Protein AF-A0A2M9Q466-F1 (afdb_monomer)

Structure (mmCIF, N/CA/C/O backbone):
data_AF-A0A2M9Q466-F1
#
_entry.id   AF-A0A2M9Q466-F1
#
loop_
_atom_site.group_PDB
_atom_site.id
_atom_site.type_symbol
_atom_site.label_atom_id
_atom_site.label_alt_id
_atom_site.label_comp_id
_atom_site.label_asym_id
_atom_site.label_entity_id
_atom_site.label_seq_id
_atom_site.pdbx_PDB_ins_code
_atom_site.Cartn_x
_atom_site.Cartn_y
_atom_site.Cartn_z
_atom_site.occupancy
_atom_site.B_iso_or_equiv
_atom_site.auth_seq_id
_atom_site.auth_comp_id
_atom_site.auth_asym_id
_atom_site.auth_atom_id
_atom_site.pdbx_PDB_model_num
ATOM 1 N N . MET A 1 1 ? 3.194 -1.851 16.799 1.00 39.56 1 MET A N 1
ATOM 2 C CA . MET A 1 1 ? 2.900 -3.050 15.977 1.00 39.56 1 MET A CA 1
ATOM 3 C C . MET A 1 1 ? 2.870 -2.790 14.468 1.00 39.56 1 MET A C 1
ATOM 5 O O . MET A 1 1 ? 3.570 -3.510 13.775 1.00 39.56 1 MET A O 1
ATOM 9 N N . SER A 1 2 ? 2.179 -1.763 13.944 1.00 43.31 2 SER A N 1
ATOM 10 C CA . SER A 1 2 ? 2.148 -1.447 12.489 1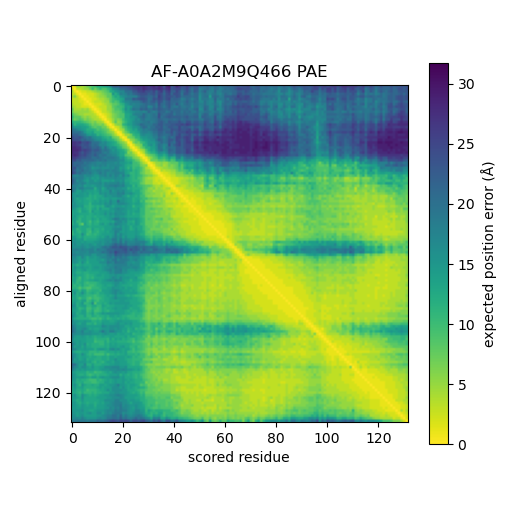.00 43.31 2 SER A CA 1
ATOM 11 C C . SER A 1 2 ? 3.542 -1.168 11.866 1.00 43.31 2 SER A C 1
ATOM 13 O O . SER A 1 2 ? 3.889 -1.707 10.818 1.00 43.31 2 SER A O 1
ATOM 15 N N . PHE A 1 3 ? 4.419 -0.459 12.586 1.00 39.06 3 PHE A N 1
ATOM 16 C CA . PHE A 1 3 ? 5.788 -0.139 12.140 1.00 39.06 3 PHE A CA 1
ATOM 17 C C . PHE A 1 3 ? 6.741 -1.354 12.066 1.00 39.06 3 PHE A C 1
ATOM 19 O O . PHE A 1 3 ? 7.625 -1.415 11.216 1.00 39.06 3 PHE A O 1
ATOM 26 N N . LEU A 1 4 ? 6.543 -2.352 12.936 1.00 36.88 4 LEU A N 1
ATOM 27 C CA . LEU A 1 4 ? 7.376 -3.564 13.005 1.00 36.88 4 LEU A CA 1
ATOM 28 C C . LEU A 1 4 ? 7.146 -4.499 11.810 1.00 36.88 4 LEU A C 1
ATOM 30 O O . LEU A 1 4 ? 8.060 -5.202 11.389 1.00 36.88 4 LEU A O 1
ATOM 34 N N . TRP A 1 5 ? 5.943 -4.480 11.237 1.00 44.75 5 TRP A N 1
ATOM 35 C CA . TRP A 1 5 ? 5.603 -5.288 10.070 1.00 44.75 5 TRP A CA 1
ATOM 36 C C . TRP A 1 5 ? 6.163 -4.691 8.774 1.00 44.75 5 TRP A C 1
ATOM 38 O O . TRP A 1 5 ? 6.730 -5.415 7.961 1.00 44.75 5 TRP A O 1
ATOM 48 N N . MET A 1 6 ? 6.108 -3.362 8.621 1.00 49.88 6 MET A N 1
ATOM 49 C CA . MET A 1 6 ? 6.781 -2.670 7.513 1.00 49.88 6 MET A CA 1
ATOM 50 C C . MET A 1 6 ? 8.288 -2.934 7.522 1.00 49.88 6 MET A C 1
ATOM 52 O O . MET A 1 6 ? 8.882 -3.175 6.472 1.00 49.88 6 MET A O 1
ATOM 56 N N . LEU A 1 7 ? 8.900 -2.947 8.712 1.00 44.00 7 LEU A N 1
ATOM 57 C CA . LEU A 1 7 ? 10.297 -3.336 8.882 1.00 44.00 7 LEU A CA 1
ATOM 58 C C . LEU A 1 7 ? 10.538 -4.798 8.487 1.00 44.00 7 LEU A C 1
ATOM 60 O O . LEU A 1 7 ? 11.562 -5.070 7.876 1.00 44.00 7 LEU A O 1
ATOM 64 N N . LEU A 1 8 ? 9.606 -5.722 8.745 1.00 49.19 8 LEU A N 1
ATOM 65 C CA . LEU A 1 8 ? 9.716 -7.125 8.317 1.00 49.19 8 LEU A CA 1
ATOM 66 C C . LEU A 1 8 ? 9.618 -7.301 6.794 1.00 49.19 8 LEU A C 1
ATOM 68 O O . LEU A 1 8 ? 10.411 -8.032 6.205 1.00 49.19 8 LEU A O 1
ATOM 72 N N . THR A 1 9 ? 8.711 -6.597 6.113 1.00 49.72 9 THR A N 1
ATOM 73 C CA . THR A 1 9 ? 8.698 -6.602 4.638 1.00 49.72 9 THR A CA 1
ATOM 74 C C . THR A 1 9 ? 9.953 -5.961 4.052 1.00 49.72 9 THR A C 1
ATOM 76 O O . THR A 1 9 ? 10.474 -6.412 3.030 1.00 49.72 9 THR A O 1
ATOM 79 N N . TYR A 1 10 ? 10.490 -4.949 4.736 1.00 51.78 10 TYR A N 1
ATOM 80 C CA . TYR A 1 10 ? 11.719 -4.270 4.348 1.00 51.78 10 TYR A CA 1
ATOM 81 C C . TYR A 1 10 ? 12.964 -5.143 4.589 1.00 51.78 10 TYR A C 1
ATOM 83 O O . TYR A 1 10 ? 13.859 -5.174 3.745 1.00 51.78 10 TYR A O 1
ATOM 91 N N . THR A 1 11 ? 13.018 -5.930 5.670 1.00 51.72 11 THR A N 1
ATOM 92 C CA . THR A 1 11 ? 14.120 -6.875 5.923 1.00 51.72 11 THR A CA 1
ATOM 93 C C . THR A 1 11 ? 14.107 -8.049 4.952 1.00 51.72 11 THR A C 1
ATOM 95 O O . THR A 1 11 ? 15.181 -8.486 4.551 1.00 51.72 11 THR A O 1
ATOM 98 N N . VAL A 1 12 ? 12.942 -8.514 4.485 1.00 51.25 12 VAL A N 1
ATOM 99 C CA . VAL A 1 12 ? 12.854 -9.527 3.413 1.00 51.25 12 VAL A CA 1
ATOM 100 C C . VAL A 1 12 ? 13.348 -8.966 2.069 1.00 51.25 12 VAL A C 1
ATOM 102 O O . VAL A 1 12 ? 14.093 -9.638 1.352 1.00 51.25 12 VAL A O 1
ATOM 105 N N . LEU A 1 13 ? 13.024 -7.707 1.746 1.00 49.25 13 LEU A N 1
ATOM 106 C CA . LEU A 1 13 ? 13.552 -7.017 0.559 1.00 49.25 13 LEU A CA 1
ATOM 107 C C . LEU A 1 13 ? 15.074 -6.789 0.638 1.00 49.25 13 LEU A C 1
ATOM 109 O O . LEU A 1 13 ? 15.770 -6.961 -0.365 1.00 49.25 13 LEU A O 1
ATOM 113 N N . ILE A 1 14 ? 15.606 -6.471 1.824 1.00 47.38 14 ILE A N 1
ATOM 114 C CA . ILE A 1 14 ? 17.053 -6.353 2.075 1.00 47.38 14 ILE A CA 1
ATOM 115 C C . ILE A 1 14 ? 17.740 -7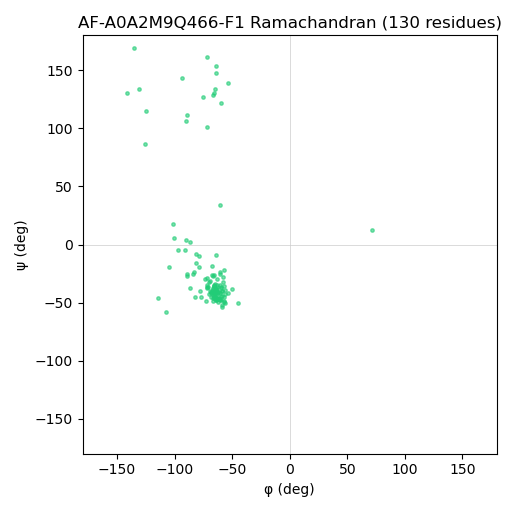.728 2.068 1.00 47.38 14 ILE A C 1
ATOM 117 O O . ILE A 1 14 ? 18.849 -7.847 1.552 1.00 47.38 14 ILE A O 1
ATOM 121 N N . SER A 1 15 ? 17.093 -8.780 2.576 1.00 44.19 15 SER A N 1
ATOM 122 C CA . SER A 1 15 ? 17.619 -10.154 2.593 1.00 44.19 15 SER A CA 1
ATOM 123 C C . SER A 1 15 ? 17.830 -10.709 1.177 1.00 44.19 15 SER A C 1
ATOM 125 O O . SER A 1 15 ? 18.794 -11.431 0.919 1.00 44.19 15 SER A O 1
ATOM 127 N N . ASN A 1 16 ? 17.029 -10.260 0.205 1.00 47.44 16 ASN A N 1
ATOM 128 C CA . ASN A 1 16 ? 17.236 -10.557 -1.217 1.00 47.44 16 ASN A CA 1
ATOM 129 C C . ASN A 1 16 ? 18.540 -9.978 -1.808 1.00 47.44 16 ASN A C 1
ATOM 131 O O . ASN A 1 16 ? 18.922 -10.341 -2.923 1.00 47.44 16 ASN A O 1
ATOM 135 N N . LYS A 1 17 ? 19.267 -9.118 -1.078 1.00 46.66 17 LYS A N 1
ATOM 136 C CA . LYS A 1 17 ? 20.631 -8.694 -1.438 1.00 46.66 17 LYS A CA 1
ATOM 137 C C . LYS A 1 17 ? 21.636 -9.854 -1.334 1.00 46.66 17 LYS A C 1
ATOM 139 O O . LYS A 1 17 ? 22.615 -9.847 -2.075 1.00 46.66 17 LYS A O 1
ATOM 144 N N . SER A 1 18 ? 21.366 -10.861 -0.494 1.00 46.09 18 SER A N 1
ATOM 145 C CA . SER A 1 18 ? 22.218 -12.049 -0.315 1.00 46.09 18 SER A CA 1
ATOM 146 C C . SER A 1 18 ? 21.984 -13.136 -1.368 1.00 46.09 18 SER A C 1
ATOM 148 O O . SER A 1 18 ? 22.885 -13.923 -1.649 1.00 46.09 18 SER A O 1
ATOM 150 N N . PHE A 1 19 ? 20.809 -13.172 -2.003 1.00 43.50 19 PHE A N 1
ATOM 151 C CA . PHE A 1 19 ? 20.529 -14.123 -3.075 1.00 43.50 19 PHE A CA 1
ATOM 152 C C . PHE A 1 19 ? 20.926 -13.503 -4.418 1.00 43.50 19 PHE A C 1
ATOM 154 O O . PHE A 1 19 ? 20.273 -12.599 -4.949 1.00 43.50 19 PHE A O 1
ATOM 161 N N . GLY A 1 20 ? 22.036 -13.984 -4.981 1.00 44.94 20 GLY A N 1
ATOM 162 C CA . GLY A 1 20 ? 22.628 -13.599 -6.269 1.00 44.94 20 GLY A CA 1
ATOM 163 C C . GLY A 1 20 ? 21.755 -13.835 -7.513 1.00 44.94 20 GLY A C 1
ATOM 164 O O . GLY A 1 20 ? 22.283 -14.129 -8.576 1.00 44.94 20 GLY A O 1
ATOM 165 N N . VAL A 1 21 ? 20.430 -13.697 -7.418 1.00 47.03 21 VAL A N 1
ATOM 166 C CA . VAL A 1 21 ? 19.484 -13.821 -8.532 1.00 47.03 21 VAL A CA 1
ATOM 167 C C . VAL A 1 21 ? 19.823 -12.787 -9.609 1.00 47.03 21 VAL A C 1
ATOM 169 O O . VAL A 1 21 ? 19.900 -11.589 -9.314 1.00 47.03 21 VAL A O 1
ATOM 172 N N . GLN A 1 22 ? 20.100 -13.261 -10.823 1.00 42.00 22 GLN A N 1
ATOM 173 C CA . GLN A 1 22 ? 20.507 -12.452 -11.973 1.00 42.00 22 GLN A CA 1
ATOM 174 C C . GLN A 1 22 ? 19.407 -11.476 -12.422 1.00 42.00 22 GLN A C 1
ATOM 176 O O . GLN A 1 22 ? 18.216 -11.680 -12.186 1.00 42.00 22 GLN A O 1
ATOM 181 N N . ASN A 1 23 ? 19.837 -10.380 -13.052 1.00 46.06 23 ASN A N 1
ATOM 182 C CA . ASN A 1 23 ? 18.992 -9.258 -13.446 1.00 46.06 23 ASN A CA 1
ATOM 183 C C . ASN A 1 23 ? 17.964 -9.655 -14.517 1.00 46.06 23 ASN A C 1
ATOM 185 O O . ASN A 1 23 ? 18.344 -10.073 -15.606 1.00 46.06 23 ASN A O 1
ATOM 189 N N . ALA A 1 24 ? 16.685 -9.318 -14.320 1.00 47.03 24 ALA A N 1
ATOM 190 C CA . ALA A 1 24 ? 15.738 -9.223 -15.441 1.00 47.03 24 ALA A CA 1
ATOM 191 C C . ALA A 1 24 ? 16.184 -8.161 -16.477 1.00 47.03 24 ALA A C 1
ATOM 193 O O . ALA A 1 24 ? 15.929 -8.305 -17.669 1.00 47.03 24 ALA A O 1
ATOM 194 N N . LYS A 1 25 ? 16.965 -7.149 -16.057 1.00 45.44 25 LYS A N 1
ATOM 195 C CA . LYS A 1 25 ? 17.637 -6.202 -16.967 1.00 45.44 25 LYS A CA 1
ATOM 196 C C . LYS A 1 25 ? 18.756 -6.816 -17.826 1.00 45.44 25 LYS A C 1
ATOM 198 O O . LYS A 1 25 ? 19.093 -6.219 -18.839 1.00 45.44 25 LYS A O 1
ATOM 203 N N . GLN A 1 26 ? 19.312 -7.982 -17.474 1.00 46.50 26 GLN A N 1
ATOM 204 C CA . GLN A 1 26 ? 20.318 -8.672 -18.303 1.00 46.50 26 GLN A CA 1
ATOM 205 C C . GLN A 1 26 ? 19.695 -9.432 -19.489 1.00 46.50 26 GLN A C 1
ATOM 207 O O . GLN A 1 26 ? 20.424 -9.835 -20.386 1.00 46.50 26 GLN A O 1
ATOM 212 N N . ALA A 1 27 ? 18.364 -9.570 -19.538 1.00 44.12 27 ALA A N 1
ATOM 213 C CA . ALA A 1 27 ? 17.641 -10.248 -20.619 1.00 44.12 27 ALA A CA 1
ATOM 214 C C . ALA A 1 27 ? 17.002 -9.288 -21.649 1.00 44.12 27 ALA A C 1
ATOM 216 O O . ALA A 1 27 ? 16.248 -9.728 -22.511 1.00 44.12 27 ALA A O 1
ATOM 217 N N . GLY A 1 28 ? 17.246 -7.973 -21.553 1.00 50.81 28 GLY A N 1
ATOM 218 C CA . GLY A 1 28 ? 16.647 -6.985 -22.466 1.00 50.81 28 GLY A CA 1
ATOM 219 C C . GLY A 1 28 ? 15.141 -6.746 -22.264 1.00 50.81 28 GLY A C 1
ATOM 220 O O . GLY A 1 28 ? 14.505 -6.110 -23.101 1.00 50.81 28 GLY A O 1
ATOM 221 N N . THR A 1 29 ? 14.553 -7.218 -21.158 1.00 52.84 29 THR A N 1
ATOM 222 C CA . THR A 1 29 ? 13.112 -7.096 -20.880 1.00 52.84 29 THR A CA 1
ATOM 223 C C . THR A 1 29 ? 12.838 -6.550 -19.478 1.00 52.84 29 THR A C 1
ATOM 225 O O . THR A 1 29 ? 13.408 -7.024 -18.499 1.00 52.84 29 THR A O 1
ATOM 228 N N . THR A 1 30 ? 11.924 -5.585 -19.354 1.00 58.62 30 THR A N 1
ATOM 229 C CA . THR A 1 30 ? 11.418 -5.082 -18.064 1.00 58.62 30 THR A CA 1
ATOM 230 C C . THR A 1 30 ? 10.892 -6.227 -17.182 1.00 58.62 30 THR A C 1
ATOM 232 O O . THR A 1 30 ? 10.173 -7.097 -17.669 1.00 58.62 30 THR A O 1
ATOM 235 N N . PHE A 1 31 ? 11.177 -6.201 -15.872 1.00 60.84 31 PHE A N 1
ATOM 236 C CA . PHE A 1 31 ? 10.707 -7.192 -14.882 1.00 60.84 31 PHE A CA 1
ATOM 237 C C . PHE A 1 31 ? 9.186 -7.442 -14.941 1.00 60.84 31 PHE A C 1
ATOM 239 O O . PHE A 1 31 ? 8.744 -8.593 -14.891 1.00 60.84 31 PHE A O 1
ATOM 246 N N . LEU A 1 32 ? 8.406 -6.379 -15.176 1.00 60.38 32 LEU A N 1
ATOM 247 C CA . LEU A 1 32 ? 6.953 -6.416 -15.387 1.00 60.38 32 LEU A CA 1
ATOM 248 C C . LEU A 1 32 ? 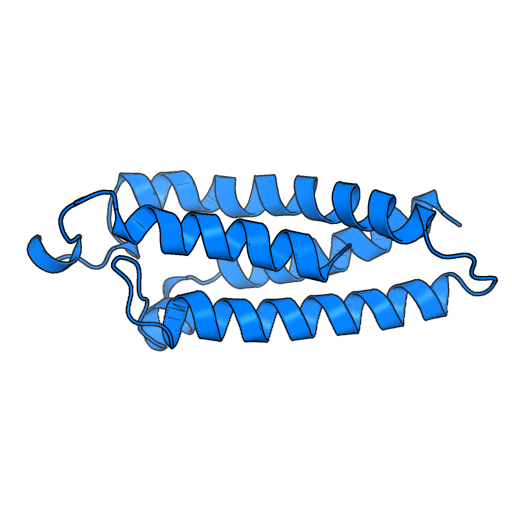6.496 -7.310 -16.553 1.00 60.38 32 LEU A C 1
ATOM 250 O O . LEU A 1 32 ? 5.335 -7.713 -16.588 1.00 60.38 32 LEU A O 1
ATOM 254 N N . LYS A 1 33 ? 7.376 -7.601 -17.518 1.00 64.06 33 LYS A N 1
ATOM 255 C CA . LYS A 1 33 ? 7.088 -8.422 -18.704 1.00 64.06 33 LYS A CA 1
ATOM 256 C C . LYS A 1 33 ? 7.515 -9.878 -18.543 1.00 64.06 33 LYS A C 1
ATOM 258 O O . LYS A 1 33 ? 7.253 -10.679 -19.436 1.00 64.06 33 LYS A O 1
ATOM 263 N N . SER A 1 34 ? 8.162 -10.240 -17.433 1.00 65.25 34 SER A N 1
ATOM 264 C CA . SER A 1 34 ? 8.534 -11.636 -17.214 1.00 65.25 34 SER A CA 1
ATOM 265 C C . SER A 1 34 ? 7.265 -12.499 -17.077 1.00 65.25 34 SER A C 1
ATOM 267 O O . SER A 1 34 ? 6.349 -12.114 -16.343 1.00 65.25 34 SER A O 1
ATOM 269 N N . PRO A 1 35 ? 7.173 -13.662 -17.751 1.00 60.25 35 PRO A N 1
ATOM 270 C CA . PRO A 1 35 ? 5.962 -14.491 -17.744 1.00 60.25 35 PRO A CA 1
ATOM 271 C C . PRO A 1 35 ? 5.528 -14.899 -16.331 1.00 60.25 35 PRO A C 1
ATOM 273 O O . PRO A 1 35 ? 4.339 -14.938 -16.016 1.00 60.25 35 PRO A O 1
ATOM 276 N N . VAL A 1 36 ? 6.512 -15.146 -15.462 1.00 63.81 36 VAL A N 1
ATOM 277 C CA . VAL A 1 36 ? 6.307 -15.494 -14.052 1.00 63.81 36 VAL A CA 1
ATOM 278 C C . VAL A 1 36 ? 5.668 -14.334 -13.289 1.00 63.81 36 VAL A C 1
ATOM 280 O O . VAL A 1 36 ? 4.692 -14.541 -12.572 1.00 63.81 36 VAL A O 1
ATOM 283 N N . TYR A 1 37 ? 6.162 -13.108 -13.479 1.00 64.94 37 TYR A N 1
ATOM 284 C CA . TYR A 1 37 ? 5.610 -11.927 -12.820 1.00 64.94 37 TYR A CA 1
ATOM 285 C C . TYR A 1 37 ? 4.222 -11.563 -13.353 1.00 64.94 37 TYR A C 1
ATOM 287 O O . TYR A 1 37 ? 3.319 -11.238 -12.587 1.00 64.94 37 TYR A O 1
ATOM 295 N N . VAL A 1 38 ? 4.006 -11.678 -14.668 1.00 68.00 38 VAL A N 1
ATOM 296 C CA . VAL A 1 38 ? 2.687 -11.438 -15.269 1.00 68.00 38 VAL A CA 1
ATOM 297 C C . VAL A 1 38 ? 1.629 -12.331 -14.632 1.00 68.00 38 VAL A C 1
ATOM 299 O O . VAL A 1 38 ? 0.549 -11.846 -14.302 1.00 68.00 38 VAL A O 1
ATOM 302 N N . LYS A 1 39 ? 1.965 -13.605 -14.414 1.00 68.38 39 LYS A N 1
ATOM 303 C CA . LYS A 1 39 ? 1.058 -14.583 -13.817 1.00 68.38 39 LYS A CA 1
ATOM 304 C C . LYS A 1 39 ? 0.850 -14.369 -12.315 1.00 68.38 39 LYS A C 1
ATOM 306 O O . LYS A 1 39 ? -0.225 -14.692 -11.825 1.00 68.38 39 LYS A O 1
ATOM 311 N N . SER A 1 40 ? 1.827 -13.824 -11.586 1.00 71.31 40 SER A N 1
ATOM 312 C CA . SER A 1 40 ? 1.724 -13.618 -10.133 1.00 71.31 40 SER A CA 1
ATOM 313 C C . SER A 1 40 ? 1.005 -12.325 -9.726 1.00 71.31 40 SER A C 1
ATOM 315 O O . SER A 1 40 ? 0.401 -12.294 -8.656 1.00 71.31 40 SER A O 1
ATOM 317 N N . ARG A 1 41 ? 0.991 -11.288 -10.578 1.00 67.81 41 ARG A N 1
ATOM 318 C CA . ARG A 1 41 ? 0.316 -9.993 -10.332 1.00 67.81 41 ARG A CA 1
ATOM 319 C C . ARG A 1 41 ? -1.115 -10.071 -9.763 1.00 67.81 41 ARG A C 1
ATOM 321 O O . ARG A 1 41 ? -1.371 -9.406 -8.762 1.00 67.81 41 ARG A O 1
ATOM 328 N N . PRO A 1 42 ? -2.061 -10.855 -10.317 1.00 70.94 42 PRO A N 1
ATOM 329 C CA . PRO A 1 42 ? -3.423 -10.906 -9.773 1.00 70.94 42 PRO A CA 1
ATOM 330 C C . PRO A 1 42 ? -3.472 -11.516 -8.366 1.00 70.94 42 PRO A C 1
ATOM 332 O O . PRO A 1 42 ? -4.214 -11.041 -7.509 1.00 70.94 42 PRO A O 1
ATOM 335 N N . TYR A 1 43 ? -2.626 -12.511 -8.090 1.00 70.62 43 TYR A N 1
ATOM 336 C CA . TYR A 1 43 ? -2.508 -13.093 -6.754 1.00 70.62 43 TYR A CA 1
ATOM 337 C C . TYR A 1 43 ? -1.959 -12.084 -5.742 1.00 70.62 43 TYR A C 1
ATOM 339 O O . TYR A 1 43 ? -2.292 -12.184 -4.563 1.00 70.62 43 TYR A O 1
ATOM 347 N N . GLN A 1 44 ? -1.187 -11.088 -6.202 1.00 67.31 44 GLN A N 1
ATOM 348 C CA . GLN A 1 44 ? -0.694 -10.014 -5.341 1.00 67.31 44 GLN A CA 1
ATOM 349 C C . GLN A 1 44 ? -1.789 -9.131 -4.769 1.00 67.31 44 GLN A C 1
ATOM 351 O O . GLN A 1 44 ? -1.762 -8.770 -3.594 1.00 67.31 44 GLN A O 1
ATOM 356 N N . VAL A 1 45 ? -2.794 -8.832 -5.580 1.00 71.44 45 VAL A N 1
ATOM 357 C CA . VAL A 1 45 ? -3.974 -8.109 -5.113 1.00 71.44 45 VAL A CA 1
ATOM 358 C C . VAL A 1 45 ? -4.781 -8.982 -4.151 1.00 71.44 45 VAL A C 1
ATOM 360 O O . VAL A 1 45 ? -5.156 -8.519 -3.077 1.00 71.44 45 VAL A O 1
ATOM 363 N N . LEU A 1 46 ? -4.995 -10.258 -4.493 1.00 72.12 46 LEU A N 1
ATOM 364 C CA . LEU A 1 46 ? -5.815 -11.173 -3.692 1.00 72.12 46 LEU A CA 1
ATOM 365 C C . LEU A 1 46 ? -5.259 -11.408 -2.284 1.00 72.12 46 LEU A C 1
ATOM 367 O O . LEU A 1 46 ? -6.023 -11.337 -1.324 1.00 72.12 46 LEU A O 1
ATOM 371 N N . TYR A 1 47 ? -3.951 -11.653 -2.128 1.00 72.50 47 TYR A N 1
ATOM 372 C CA . TYR A 1 47 ? -3.406 -11.822 -0.778 1.00 72.50 47 TYR A CA 1
ATOM 373 C C . TYR A 1 47 ? -3.498 -10.526 0.027 1.00 72.50 47 TYR A C 1
ATOM 375 O O . TYR A 1 47 ? -3.771 -10.588 1.219 1.00 72.50 47 TYR A O 1
ATOM 383 N N . ASN A 1 48 ? -3.322 -9.357 -0.598 1.00 73.56 48 ASN A N 1
ATOM 384 C CA . ASN A 1 48 ? -3.391 -8.073 0.098 1.00 73.56 48 ASN A CA 1
ATOM 385 C C . ASN A 1 48 ? -4.806 -7.816 0.629 1.00 73.56 48 ASN A C 1
ATOM 387 O O . ASN A 1 48 ? -4.960 -7.435 1.785 1.00 73.56 48 ASN A O 1
ATOM 391 N N . VAL A 1 49 ? -5.834 -8.125 -0.168 1.00 76.38 49 VAL A N 1
ATOM 392 C CA . VAL A 1 49 ? -7.246 -8.060 0.252 1.00 76.38 49 VAL A CA 1
ATOM 393 C C . VAL A 1 49 ? -7.534 -8.941 1.470 1.00 76.38 49 VAL A C 1
ATOM 395 O O . VAL A 1 49 ? -8.381 -8.581 2.276 1.00 76.38 49 VAL A O 1
ATOM 398 N N . LEU A 1 50 ? -6.845 -10.073 1.636 1.00 76.44 50 LEU A N 1
ATOM 399 C CA . LEU A 1 50 ? -7.031 -10.959 2.793 1.00 76.44 50 LEU A CA 1
ATOM 400 C C . LEU A 1 50 ? -6.164 -10.562 3.993 1.00 76.44 50 LEU A C 1
ATOM 402 O O . LEU A 1 50 ? -6.600 -10.655 5.136 1.00 76.44 50 LEU A O 1
ATOM 406 N N . ILE A 1 51 ? -4.935 -10.117 3.743 1.00 75.94 51 ILE A N 1
ATOM 407 C CA . ILE A 1 51 ? -3.955 -9.779 4.776 1.00 75.94 51 ILE A CA 1
ATOM 408 C C . ILE A 1 51 ? -4.340 -8.470 5.468 1.00 75.94 51 ILE A C 1
ATOM 410 O O . ILE A 1 51 ? -4.388 -8.428 6.697 1.00 75.94 51 ILE A O 1
ATOM 414 N N . PHE A 1 52 ? -4.665 -7.413 4.718 1.00 78.88 52 PHE A N 1
ATOM 415 C CA . PHE A 1 52 ? -4.941 -6.099 5.306 1.00 78.88 52 PHE A CA 1
ATOM 416 C C . PHE A 1 52 ? -6.071 -6.103 6.355 1.00 78.88 52 PHE A C 1
ATOM 418 O O . PHE A 1 52 ? -5.836 -5.563 7.438 1.00 78.88 52 PHE A O 1
ATOM 425 N N . PRO A 1 53 ? -7.238 -6.750 6.144 1.00 79.19 53 PRO A N 1
ATOM 426 C CA . PRO A 1 53 ? -8.288 -6.818 7.160 1.00 79.19 53 PRO A CA 1
ATOM 427 C C . PRO A 1 53 ? -7.861 -7.597 8.406 1.00 79.19 53 PRO A C 1
ATOM 429 O O . PRO A 1 53 ? -8.138 -7.164 9.521 1.00 79.19 53 PRO A O 1
ATOM 432 N N . ILE A 1 54 ? -7.154 -8.723 8.244 1.00 81.25 54 ILE A N 1
ATOM 433 C CA . ILE A 1 54 ? -6.700 -9.550 9.375 1.00 81.25 54 ILE A CA 1
ATOM 434 C C . ILE A 1 54 ? -5.746 -8.748 10.265 1.00 81.25 54 ILE A C 1
ATOM 436 O O . ILE A 1 54 ? -5.892 -8.727 11.488 1.00 81.25 54 ILE A O 1
ATOM 440 N N . PHE A 1 55 ? -4.776 -8.062 9.662 1.00 77.88 55 PHE A N 1
ATOM 441 C CA . PHE A 1 55 ? -3.806 -7.267 10.413 1.00 77.88 55 PHE A CA 1
ATOM 442 C C . PHE A 1 55 ? -4.422 -6.018 11.028 1.00 77.88 55 PHE A C 1
ATOM 444 O O . PHE A 1 55 ? -4.071 -5.660 12.153 1.00 77.88 55 PHE A O 1
ATOM 451 N N . LEU A 1 56 ? -5.355 -5.377 10.330 1.00 80.81 56 LEU A N 1
ATOM 452 C CA . LEU A 1 56 ? -6.089 -4.256 10.890 1.00 80.81 56 LEU A CA 1
AT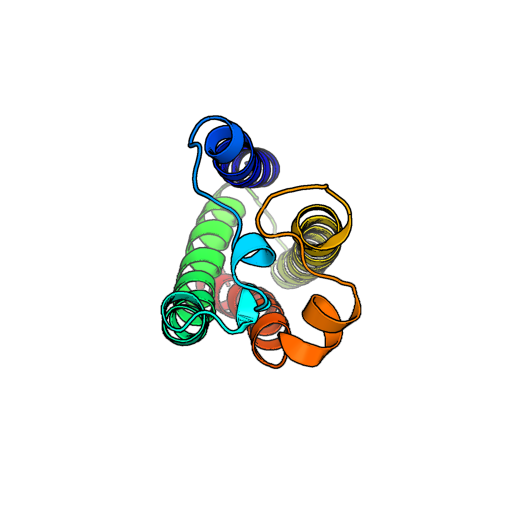OM 453 C C . LEU A 1 56 ? -6.947 -4.688 12.087 1.00 80.81 56 LEU A C 1
ATOM 455 O O . LEU A 1 56 ? -6.963 -3.986 13.092 1.00 80.81 56 LEU A O 1
ATOM 459 N N . TRP A 1 57 ? -7.576 -5.864 12.027 1.00 80.19 57 TRP A N 1
ATOM 460 C CA . TRP A 1 57 ? -8.313 -6.435 13.156 1.00 80.19 57 TRP A CA 1
ATOM 461 C C . TRP A 1 57 ? -7.407 -6.751 14.356 1.00 80.19 57 TRP A C 1
ATOM 463 O O . TRP A 1 57 ? -7.777 -6.530 15.507 1.00 80.19 57 TRP A O 1
ATOM 473 N N . LEU A 1 58 ? -6.185 -7.236 14.119 1.00 82.25 58 LEU A N 1
ATOM 474 C CA . LEU A 1 58 ? -5.197 -7.404 15.192 1.00 82.25 58 LEU A CA 1
ATOM 475 C C . LEU A 1 58 ? -4.749 -6.059 15.777 1.00 82.25 58 LEU A C 1
ATOM 477 O O . LEU A 1 58 ? -4.536 -5.957 16.983 1.00 82.25 58 LEU A O 1
ATOM 481 N N . TYR A 1 59 ? -4.605 -5.034 14.937 1.00 79.88 59 TYR A N 1
ATOM 482 C CA . TYR A 1 59 ? -4.242 -3.685 15.364 1.00 79.88 59 TYR A CA 1
ATOM 483 C C . TYR A 1 59 ? -5.344 -3.037 16.210 1.00 79.88 59 TYR A C 1
ATOM 485 O O . TYR A 1 59 ? -5.050 -2.466 17.259 1.00 79.88 59 TYR A O 1
ATOM 493 N N . SER A 1 60 ? -6.606 -3.177 15.805 1.00 77.56 60 SER A N 1
ATOM 494 C CA . SER A 1 60 ? -7.750 -2.603 16.515 1.00 77.56 60 SER A CA 1
ATOM 495 C C . SER A 1 60 ? -7.990 -3.232 17.887 1.00 77.56 60 SER A C 1
ATOM 497 O O . SER A 1 60 ? -8.471 -2.545 18.776 1.00 77.56 60 SER A O 1
ATOM 499 N N . LYS A 1 61 ? -7.597 -4.495 18.117 1.00 80.44 61 LYS A N 1
ATOM 500 C CA . LYS A 1 61 ? -7.660 -5.114 19.459 1.00 80.44 61 LYS A CA 1
ATOM 501 C C . LYS A 1 61 ? -6.814 -4.399 20.514 1.00 80.44 61 LYS A C 1
ATOM 503 O O . LYS A 1 61 ? -7.059 -4.574 21.700 1.00 80.44 61 LYS A O 1
ATOM 508 N N . GLY A 1 62 ? -5.788 -3.658 20.096 1.00 74.62 62 GLY A N 1
ATOM 509 C CA . GLY A 1 62 ? -4.917 -2.908 21.000 1.00 74.62 62 GLY A CA 1
ATOM 510 C C . GLY A 1 62 ? -5.381 -1.479 21.268 1.00 74.62 62 GLY A C 1
ATOM 511 O O . GLY A 1 62 ? -4.637 -0.733 21.900 1.00 74.62 62 GLY A O 1
ATOM 512 N N . ILE A 1 63 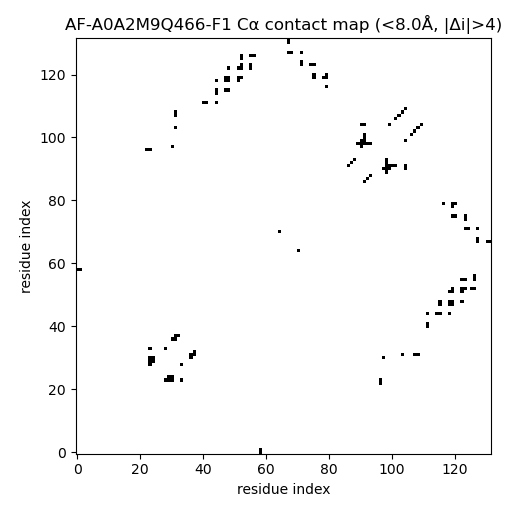? -6.538 -1.069 20.739 1.00 76.06 63 ILE A N 1
ATOM 513 C CA . ILE A 1 63 ? -7.003 0.317 20.782 1.00 76.06 63 ILE A CA 1
ATOM 514 C C . ILE A 1 63 ? -8.387 0.349 21.404 1.00 76.06 63 ILE A C 1
ATOM 516 O O . ILE A 1 63 ? -9.347 -0.159 20.836 1.00 76.06 63 ILE A O 1
ATOM 520 N N . ASP A 1 64 ? -8.465 0.982 22.567 1.00 72.88 64 ASP A N 1
ATOM 521 C CA . ASP A 1 64 ? -9.724 1.245 23.245 1.00 72.88 64 ASP A CA 1
ATOM 522 C C . ASP A 1 64 ? -10.246 2.601 22.757 1.00 72.88 64 ASP A C 1
ATOM 524 O O . ASP A 1 64 ? -9.608 3.638 22.963 1.00 72.88 64 ASP A O 1
ATOM 528 N N . THR A 1 65 ? -11.348 2.600 22.010 1.00 70.94 65 THR A N 1
ATOM 529 C CA . THR A 1 65 ? -11.926 3.829 21.460 1.00 70.94 65 THR A CA 1
ATOM 530 C C . THR A 1 65 ? -13.442 3.797 21.505 1.00 70.94 65 THR A C 1
ATOM 532 O O . THR A 1 65 ? -14.083 2.862 21.035 1.00 70.94 65 THR A O 1
ATOM 535 N N . ASN A 1 66 ? -14.021 4.876 22.026 1.00 75.94 66 ASN A N 1
ATOM 536 C CA . ASN A 1 66 ? -15.470 5.057 22.093 1.00 75.94 66 ASN A CA 1
ATOM 537 C C . ASN A 1 66 ? -16.056 5.569 20.763 1.00 75.94 66 ASN A C 1
ATOM 539 O O . ASN A 1 66 ? -17.274 5.642 20.618 1.00 75.94 66 ASN A O 1
ATOM 543 N N . ASN A 1 67 ? -15.208 5.940 19.791 1.00 84.12 67 ASN A N 1
ATOM 544 C CA . ASN A 1 67 ? -15.624 6.490 18.501 1.00 84.12 67 ASN A CA 1
ATOM 545 C C . ASN A 1 67 ? -15.023 5.696 17.333 1.00 84.12 67 ASN A C 1
ATOM 547 O O . ASN A 1 67 ? -13.987 6.048 16.764 1.00 84.12 67 ASN A O 1
ATOM 551 N N . ILE A 1 68 ? -15.720 4.628 16.945 1.00 82.06 68 ILE A N 1
ATOM 552 C CA . ILE A 1 68 ? -15.301 3.715 15.871 1.00 82.06 68 ILE A CA 1
ATOM 553 C C . ILE A 1 68 ? -15.148 4.444 14.529 1.00 82.06 68 ILE A C 1
ATOM 555 O O . ILE A 1 68 ? -14.215 4.160 13.780 1.00 82.06 68 ILE A O 1
ATOM 559 N N . LYS A 1 69 ? -16.011 5.423 14.224 1.00 82.75 69 LYS A N 1
ATOM 560 C CA . LYS A 1 69 ? -15.954 6.163 12.949 1.00 82.75 69 LYS A CA 1
ATOM 561 C C . LYS A 1 69 ? -14.679 6.991 12.831 1.00 82.75 69 LYS A C 1
ATOM 563 O O . LYS A 1 69 ? -14.020 6.967 11.795 1.00 82.75 69 LYS A O 1
ATOM 568 N N . GLU A 1 70 ? -14.330 7.708 13.893 1.00 85.19 70 GLU A N 1
ATOM 569 C CA . GLU A 1 70 ? -13.105 8.506 13.943 1.00 85.19 70 GLU A CA 1
ATOM 570 C C . GLU A 1 70 ? -11.862 7.613 13.908 1.00 85.19 70 GLU A C 1
ATOM 572 O O . GLU A 1 70 ? -10.924 7.882 13.157 1.00 85.19 70 GLU A O 1
ATOM 577 N N . PHE A 1 71 ? -11.892 6.496 14.639 1.00 84.12 71 PHE A N 1
ATOM 578 C CA . PHE A 1 71 ? -10.840 5.487 14.592 1.00 84.12 71 PHE A CA 1
ATOM 579 C C . PHE A 1 71 ? -10.611 4.949 13.173 1.00 84.12 71 PHE A C 1
ATOM 581 O O . PHE A 1 71 ? -9.474 4.930 12.698 1.00 84.12 71 PHE A O 1
ATOM 588 N N . MET A 1 72 ? -11.678 4.567 12.467 1.00 84.38 72 MET A N 1
ATOM 589 C CA . MET A 1 72 ? -11.596 4.078 11.088 1.00 84.38 72 MET A CA 1
ATOM 590 C C . MET A 1 72 ? -11.032 5.132 10.135 1.00 84.38 72 MET A C 1
ATOM 592 O O . MET A 1 72 ? -10.139 4.825 9.351 1.00 84.38 72 MET A O 1
ATOM 596 N N . LEU A 1 73 ? -11.520 6.374 10.195 1.00 85.06 73 LEU A N 1
ATOM 597 C CA . L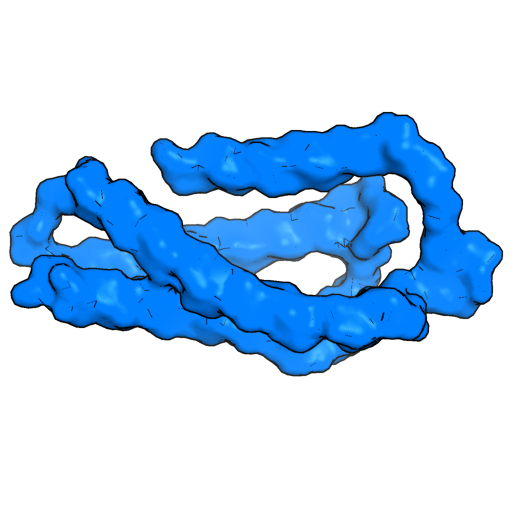EU A 1 73 ? -11.049 7.434 9.299 1.00 85.06 73 LEU A CA 1
ATOM 598 C C . LEU A 1 73 ? -9.566 7.739 9.521 1.00 85.06 73 LEU A C 1
ATOM 600 O O . LEU A 1 73 ? -8.796 7.780 8.560 1.00 85.06 73 LEU A O 1
ATOM 604 N N . ASN A 1 74 ? -9.151 7.881 10.780 1.00 84.62 74 ASN A N 1
ATOM 605 C CA . ASN A 1 74 ? -7.761 8.174 11.119 1.00 84.62 74 ASN A CA 1
ATOM 606 C C . ASN A 1 74 ? -6.824 7.040 10.684 1.00 84.62 74 ASN A C 1
ATOM 608 O O . ASN A 1 74 ? -5.766 7.296 10.107 1.00 84.62 74 ASN A O 1
ATOM 612 N N . THR A 1 75 ? -7.229 5.786 10.898 1.00 83.81 75 THR A N 1
ATOM 613 C CA . THR A 1 75 ? -6.421 4.618 10.520 1.00 83.81 75 THR A CA 1
ATOM 614 C C . THR A 1 75 ? -6.345 4.419 9.010 1.00 83.81 75 THR A C 1
ATOM 616 O O . THR A 1 75 ? -5.240 4.231 8.503 1.00 83.81 75 THR A O 1
ATOM 619 N N . VAL A 1 76 ? -7.454 4.573 8.273 1.00 86.19 76 VAL A N 1
ATOM 620 C CA . VAL A 1 76 ? -7.463 4.528 6.797 1.00 86.19 76 VAL A CA 1
ATOM 621 C C . VAL A 1 76 ? -6.501 5.549 6.218 1.00 86.19 76 VAL A C 1
ATOM 623 O O . VAL A 1 76 ? -5.682 5.206 5.363 1.00 86.19 76 VAL A O 1
ATOM 626 N N . ILE A 1 77 ? -6.598 6.803 6.667 1.00 86.00 77 ILE A N 1
ATOM 627 C CA . ILE A 1 77 ? -5.770 7.896 6.153 1.00 86.00 77 ILE A CA 1
ATOM 628 C C . ILE A 1 77 ? -4.300 7.604 6.451 1.00 86.00 77 ILE A C 1
ATOM 630 O O . ILE A 1 77 ? -3.467 7.644 5.545 1.00 86.00 77 ILE A O 1
ATOM 634 N N . GLN A 1 78 ? -3.986 7.245 7.698 1.00 85.81 78 GLN A N 1
ATOM 6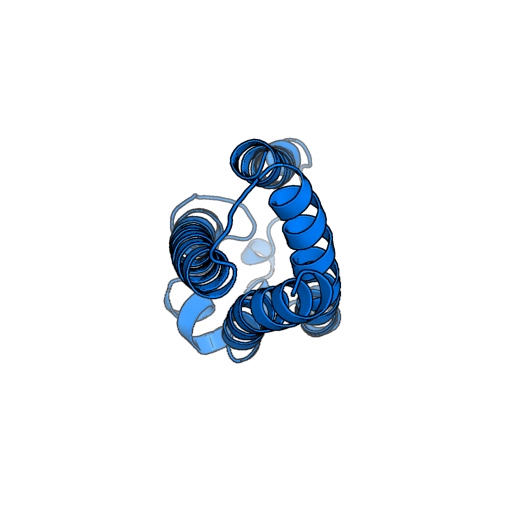35 C CA . GLN A 1 78 ? -2.620 6.949 8.113 1.00 85.81 78 GLN A CA 1
ATOM 636 C C . GLN A 1 78 ? -2.020 5.782 7.319 1.00 85.81 78 GLN A C 1
ATOM 638 O O . GLN A 1 78 ? -0.906 5.899 6.810 1.00 85.81 78 GLN A O 1
ATOM 643 N N . TRP A 1 79 ? -2.747 4.670 7.186 1.00 83.75 79 TRP A N 1
ATOM 644 C CA . TRP A 1 79 ? -2.259 3.483 6.484 1.00 83.75 79 TRP A CA 1
ATOM 645 C C . TRP A 1 79 ? -2.124 3.736 4.986 1.00 83.75 79 TRP A C 1
ATOM 647 O O . TRP A 1 79 ? -1.112 3.364 4.405 1.00 83.75 79 TRP A O 1
ATOM 657 N N . THR A 1 80 ? -3.076 4.439 4.372 1.00 83.81 80 THR A N 1
ATOM 658 C CA . THR A 1 80 ? -3.019 4.765 2.940 1.00 83.81 80 THR A CA 1
ATOM 659 C C . THR A 1 80 ? -1.826 5.665 2.620 1.00 83.81 80 THR A C 1
ATOM 661 O O . THR A 1 80 ? -1.067 5.370 1.697 1.00 83.81 80 THR A O 1
ATOM 664 N N . ILE A 1 81 ? -1.614 6.734 3.399 1.00 84.06 81 ILE A N 1
ATOM 665 C CA . ILE A 1 81 ? -0.481 7.650 3.202 1.00 84.06 81 ILE A CA 1
ATOM 666 C C . ILE A 1 81 ? 0.845 6.907 3.381 1.00 84.06 81 ILE A C 1
ATOM 668 O O . ILE A 1 81 ? 1.739 7.035 2.542 1.00 84.06 81 ILE A O 1
ATOM 672 N N . LEU A 1 82 ? 0.969 6.107 4.446 1.00 84.00 82 LEU A N 1
ATOM 673 C CA . LEU A 1 82 ? 2.173 5.317 4.688 1.00 84.00 82 LEU A CA 1
ATOM 674 C C . LEU A 1 82 ? 2.434 4.340 3.541 1.00 84.00 82 LEU A C 1
ATOM 676 O O . LEU A 1 82 ? 3.548 4.320 3.024 1.00 84.00 82 LEU A O 1
ATOM 680 N N . SER A 1 83 ? 1.424 3.589 3.098 1.00 82.81 83 SER A N 1
ATOM 681 C CA . SER A 1 83 ? 1.565 2.638 1.993 1.00 82.81 83 SER A CA 1
ATOM 682 C C . SER A 1 83 ? 2.020 3.312 0.702 1.00 82.81 83 SER A C 1
ATOM 684 O O . SER A 1 83 ? 2.961 2.824 0.087 1.00 82.81 83 SER A O 1
ATOM 686 N N . ILE A 1 84 ? 1.455 4.468 0.334 1.00 83.31 84 ILE A N 1
ATOM 687 C CA . ILE A 1 84 ? 1.879 5.209 -0.867 1.00 83.31 84 ILE A CA 1
ATOM 688 C C . ILE A 1 84 ? 3.351 5.629 -0.775 1.00 83.31 84 ILE A C 1
ATOM 690 O O . ILE A 1 84 ? 4.113 5.449 -1.728 1.00 83.31 84 ILE A O 1
ATOM 694 N N . ILE A 1 85 ? 3.759 6.198 0.365 1.00 83.69 85 ILE A N 1
ATOM 695 C CA . ILE A 1 85 ? 5.133 6.674 0.569 1.00 83.69 85 ILE A CA 1
ATOM 696 C C . ILE A 1 85 ? 6.113 5.501 0.512 1.00 83.69 85 ILE A C 1
ATOM 698 O O . ILE A 1 85 ? 7.138 5.583 -0.165 1.00 83.69 85 ILE A O 1
ATOM 702 N N . ILE A 1 86 ? 5.798 4.407 1.204 1.00 79.06 86 ILE A N 1
ATOM 703 C CA . ILE A 1 86 ? 6.658 3.224 1.264 1.00 79.06 86 ILE A CA 1
ATOM 704 C C . ILE A 1 86 ? 6.735 2.559 -0.097 1.00 79.06 86 ILE A C 1
ATOM 706 O O . ILE A 1 86 ? 7.839 2.271 -0.536 1.00 79.06 86 ILE A O 1
ATOM 710 N N . ASP A 1 87 ? 5.614 2.362 -0.792 1.00 80.06 87 ASP A N 1
ATOM 711 C CA . ASP A 1 87 ? 5.629 1.739 -2.112 1.00 80.06 87 ASP A CA 1
ATOM 712 C C . ASP A 1 87 ? 6.468 2.566 -3.0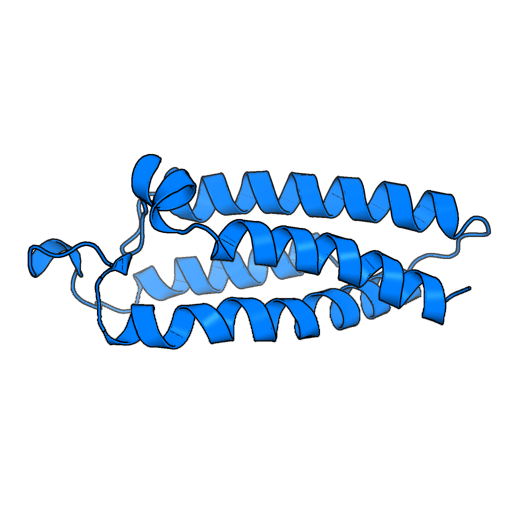91 1.00 80.06 87 ASP A C 1
ATOM 714 O O . ASP A 1 87 ? 7.301 2.018 -3.815 1.00 80.06 87 ASP A O 1
ATOM 718 N N . TYR A 1 88 ? 6.345 3.894 -3.065 1.00 79.62 88 TYR A N 1
ATOM 719 C CA . TYR A 1 88 ? 7.190 4.752 -3.890 1.00 79.62 88 TYR A CA 1
ATOM 720 C C . TYR A 1 88 ? 8.677 4.632 -3.520 1.00 79.62 88 TYR A C 1
ATOM 722 O O . TYR A 1 88 ? 9.534 4.458 -4.391 1.00 79.62 88 TYR A O 1
ATOM 730 N N . ILE A 1 89 ? 9.013 4.688 -2.229 1.00 77.19 89 ILE A N 1
ATOM 731 C CA . ILE A 1 89 ? 10.406 4.590 -1.780 1.00 77.19 89 ILE A CA 1
ATOM 732 C C . ILE A 1 89 ? 10.991 3.211 -2.119 1.00 77.19 89 ILE A C 1
ATOM 734 O O . ILE A 1 89 ? 12.077 3.130 -2.693 1.00 77.19 89 ILE A O 1
ATOM 738 N N . SER A 1 90 ? 10.269 2.139 -1.804 1.00 71.38 90 SER A N 1
ATOM 739 C CA . SER A 1 90 ? 10.689 0.754 -2.003 1.00 71.38 90 SER A CA 1
ATOM 740 C C . SER A 1 90 ? 10.813 0.398 -3.477 1.00 71.38 90 SER A C 1
ATOM 742 O O . SER A 1 90 ? 11.849 -0.126 -3.875 1.00 71.38 90 SER A O 1
ATOM 744 N N . TRP A 1 91 ? 9.806 0.706 -4.296 1.00 70.00 91 TRP A N 1
ATOM 745 C CA . TRP A 1 91 ? 9.769 0.252 -5.686 1.00 70.00 91 TRP A CA 1
ATOM 746 C C . TRP A 1 91 ? 10.439 1.214 -6.668 1.00 70.00 91 TRP A C 1
ATOM 748 O O . TRP A 1 91 ? 10.909 0.755 -7.711 1.00 70.00 91 TRP A O 1
ATOM 758 N N . VAL A 1 92 ? 10.518 2.516 -6.358 1.00 77.25 92 VAL A N 1
ATOM 759 C CA . VAL A 1 92 ? 11.010 3.546 -7.294 1.00 77.25 92 VAL A CA 1
ATOM 760 C C . VAL A 1 92 ? 12.318 4.192 -6.839 1.00 77.25 92 VAL A C 1
ATOM 762 O O . VAL A 1 92 ? 13.232 4.356 -7.657 1.00 77.25 92 VAL A O 1
ATOM 765 N N . LEU A 1 93 ? 12.432 4.581 -5.564 1.00 73.00 93 LEU A N 1
ATOM 766 C CA . LEU A 1 93 ? 13.574 5.369 -5.084 1.00 73.00 93 LEU A CA 1
ATOM 767 C C . LEU A 1 93 ? 14.796 4.500 -4.759 1.00 73.00 93 LEU A C 1
ATOM 769 O O . LEU A 1 93 ? 15.914 4.831 -5.161 1.00 73.00 93 LEU A O 1
ATOM 773 N N . ILE A 1 94 ? 14.595 3.383 -4.058 1.00 71.75 94 ILE A N 1
ATOM 774 C CA . ILE A 1 94 ? 15.685 2.518 -3.603 1.00 71.75 94 ILE A CA 1
ATOM 775 C C . ILE A 1 94 ? 16.244 1.702 -4.779 1.00 71.75 94 ILE A C 1
ATOM 777 O O . ILE A 1 94 ? 15.506 0.995 -5.474 1.00 71.75 94 ILE A O 1
ATOM 781 N N . PRO A 1 95 ? 17.568 1.742 -5.021 1.00 66.75 95 PRO A N 1
ATOM 782 C CA . PRO A 1 95 ? 18.191 0.922 -6.048 1.00 66.75 95 PRO A CA 1
ATOM 783 C C . PRO A 1 95 ? 18.219 -0.551 -5.618 1.00 66.75 95 PRO A C 1
ATOM 785 O O . PRO A 1 95 ? 19.082 -0.977 -4.854 1.00 66.75 95 PRO A O 1
ATOM 788 N N . HIS A 1 96 ? 17.291 -1.348 -6.150 1.00 67.88 96 HIS A N 1
ATOM 789 C CA . HIS A 1 96 ? 17.282 -2.806 -6.011 1.00 67.88 96 HIS A CA 1
ATOM 790 C C . HIS A 1 96 ? 16.983 -3.519 -7.339 1.00 67.88 96 HIS A C 1
ATOM 792 O O . HIS A 1 96 ? 16.545 -2.895 -8.309 1.00 67.88 96 HIS A O 1
ATOM 798 N N . LYS A 1 97 ? 17.166 -4.845 -7.383 1.00 60.47 97 LYS A N 1
ATOM 799 C CA . LYS A 1 97 ? 17.026 -5.671 -8.602 1.00 60.47 97 LYS A CA 1
ATOM 800 C C . LYS A 1 97 ? 15.647 -5.578 -9.276 1.00 60.47 97 LYS A C 1
ATOM 802 O O . LYS A 1 97 ? 15.559 -5.723 -10.490 1.00 60.47 97 LYS A O 1
ATOM 807 N N . PHE A 1 98 ? 14.596 -5.291 -8.509 1.00 64.75 98 PHE A N 1
ATOM 808 C CA . PHE A 1 98 ? 13.209 -5.182 -8.982 1.00 64.75 98 PHE A CA 1
ATOM 809 C C . PHE A 1 98 ? 12.739 -3.734 -9.168 1.00 64.75 98 PHE A C 1
ATOM 811 O O . PHE A 1 98 ? 11.541 -3.468 -9.144 1.00 64.75 98 PHE A O 1
ATOM 818 N N . ARG A 1 99 ? 13.673 -2.775 -9.253 1.00 65.69 99 ARG A N 1
ATOM 819 C CA . ARG A 1 99 ? 13.335 -1.348 -9.219 1.00 65.69 99 ARG A CA 1
ATOM 820 C C . ARG A 1 99 ? 12.545 -0.992 -10.470 1.00 65.69 99 ARG A C 1
ATOM 822 O O . ARG A 1 99 ? 12.998 -1.272 -11.581 1.00 65.69 99 ARG A O 1
ATOM 829 N N . LEU A 1 100 ? 11.411 -0.345 -10.259 1.00 73.62 100 LEU A N 1
ATOM 830 C CA . LEU A 1 100 ? 10.538 0.162 -11.299 1.00 73.62 100 LEU A CA 1
ATOM 831 C C . LEU A 1 100 ? 10.893 1.619 -11.590 1.00 73.62 100 LEU A C 1
ATOM 833 O O . LEU A 1 100 ? 11.260 2.396 -10.706 1.00 73.62 100 LEU A O 1
ATOM 837 N N . THR A 1 101 ? 10.803 1.996 -12.856 1.00 81.88 101 THR A N 1
ATOM 838 C CA . THR A 1 101 ? 10.787 3.409 -13.241 1.00 81.88 101 THR A CA 1
ATOM 839 C C . THR A 1 101 ? 9.453 4.049 -12.853 1.00 81.88 101 THR A C 1
ATOM 841 O O . THR A 1 101 ? 8.452 3.360 -12.658 1.00 81.88 101 THR A O 1
ATOM 844 N N . HIS A 1 102 ? 9.404 5.383 -12.782 1.00 80.56 102 HIS A N 1
ATOM 845 C CA . HIS A 1 102 ? 8.162 6.120 -12.509 1.00 80.56 102 HIS A CA 1
ATOM 846 C C . HIS A 1 102 ? 7.035 5.732 -13.469 1.00 80.56 102 HIS A C 1
ATOM 848 O O . HIS A 1 102 ? 5.904 5.523 -13.042 1.00 80.56 102 HIS A O 1
ATOM 854 N N . LYS A 1 103 ? 7.352 5.573 -14.760 1.00 80.19 103 LYS A N 1
ATOM 855 C CA . LYS A 1 103 ? 6.383 5.127 -15.765 1.00 80.19 103 LYS A CA 1
ATOM 856 C C . LYS A 1 103 ? 5.900 3.705 -15.480 1.00 80.19 103 LYS A C 1
ATOM 858 O O . LYS A 1 103 ? 4.700 3.456 -15.489 1.00 80.19 103 LYS A O 1
ATOM 863 N N . GLU A 1 104 ? 6.819 2.795 -15.179 1.00 77.12 104 GLU A N 1
ATOM 864 C CA . GLU A 1 104 ? 6.483 1.399 -14.899 1.00 77.12 104 GLU A CA 1
ATOM 865 C C . GLU A 1 104 ? 5.595 1.259 -13.656 1.00 77.12 104 GLU A C 1
ATOM 867 O O . GLU A 1 104 ? 4.667 0.459 -13.662 1.00 77.12 104 GLU A O 1
ATOM 872 N N . PHE A 1 105 ? 5.828 2.061 -12.614 1.00 80.81 105 PHE A N 1
ATOM 873 C CA . PHE A 1 105 ? 5.039 2.021 -11.381 1.00 80.81 105 PHE A CA 1
ATOM 874 C C . PHE A 1 105 ? 3.671 2.712 -11.507 1.00 80.81 105 PHE A C 1
ATOM 876 O O . PHE A 1 105 ? 2.664 2.163 -11.067 1.00 80.81 105 PHE A O 1
ATOM 883 N N . TYR A 1 106 ? 3.604 3.903 -12.111 1.00 80.00 106 TYR A N 1
ATOM 884 C CA . TYR A 1 106 ? 2.355 4.676 -12.159 1.00 80.00 106 TYR A CA 1
ATOM 885 C C . TYR A 1 106 ? 1.470 4.367 -13.369 1.00 80.00 106 TYR A C 1
ATOM 887 O O . TYR A 1 106 ? 0.254 4.531 -13.271 1.00 80.00 106 TYR A O 1
ATOM 895 N N . ILE A 1 107 ? 2.055 3.931 -14.489 1.00 83.06 107 ILE A N 1
ATOM 896 C CA . ILE A 1 107 ? 1.338 3.657 -15.742 1.00 83.06 107 ILE A CA 1
ATOM 897 C C . ILE A 1 107 ? 1.255 2.151 -15.992 1.00 83.06 107 ILE A C 1
ATOM 899 O O . ILE A 1 107 ? 0.158 1.608 -16.069 1.00 83.06 107 ILE A O 1
ATOM 903 N N . ASP A 1 108 ? 2.391 1.453 -16.070 1.00 80.81 108 ASP A N 1
ATOM 904 C CA . ASP A 1 108 ? 2.400 0.057 -16.547 1.00 80.81 108 ASP A CA 1
ATOM 905 C C . ASP A 1 108 ? 1.940 -0.963 -15.485 1.00 80.81 108 ASP A C 1
ATOM 907 O O . ASP A 1 108 ? 1.572 -2.095 -15.813 1.00 80.81 108 ASP A O 1
ATOM 911 N N . TYR A 1 109 ? 1.970 -0.581 -14.207 1.00 78.69 109 TYR A N 1
ATOM 912 C CA . TYR A 1 109 ? 1.520 -1.411 -13.088 1.00 78.69 109 TYR A CA 1
ATOM 913 C C . TYR A 1 109 ? 0.032 -1.208 -12.745 1.00 78.69 109 TYR A C 1
ATOM 915 O O . TYR A 1 109 ? -0.538 -1.942 -11.933 1.00 78.69 109 TYR A O 1
ATOM 923 N N . GLN A 1 110 ? -0.640 -0.262 -13.405 1.00 82.25 110 GLN A N 1
ATOM 924 C CA . GLN A 1 110 ? -2.097 -0.165 -13.367 1.00 82.25 110 GLN A CA 1
ATOM 925 C C . GLN A 1 110 ? -2.736 -1.417 -14.007 1.00 82.25 110 GLN A C 1
ATOM 927 O O . GLN A 1 110 ? -2.162 -2.003 -14.926 1.00 82.25 110 GLN A O 1
ATOM 932 N N . PRO A 1 111 ? -3.916 -1.866 -13.542 1.00 84.75 111 PRO A N 1
ATOM 933 C CA . PRO A 1 111 ? -4.719 -1.316 -12.444 1.00 84.75 111 PRO A CA 1
ATOM 934 C C . PRO A 1 111 ? -4.333 -1.858 -11.053 1.00 84.75 111 PRO A C 1
ATOM 936 O O . PRO A 1 111 ? -4.977 -1.529 -10.060 1.00 84.75 111 PRO A O 1
ATOM 939 N N . TYR A 1 112 ? -3.312 -2.713 -10.957 1.00 80.56 112 TYR A N 1
ATOM 940 C CA . TYR A 1 112 ? -3.036 -3.511 -9.758 1.00 80.56 112 TYR A CA 1
ATOM 941 C C . TYR A 1 112 ? -2.691 -2.664 -8.532 1.00 80.56 112 TYR A C 1
ATOM 943 O O . TYR A 1 112 ? -3.195 -2.945 -7.448 1.00 80.56 112 TYR A O 1
ATOM 951 N N . ILE A 1 113 ? -1.905 -1.596 -8.693 1.00 79.19 113 ILE A N 1
ATOM 952 C CA . ILE A 1 113 ? -1.598 -0.677 -7.585 1.00 79.19 113 ILE A CA 1
ATOM 953 C C . ILE A 1 113 ? -2.851 -0.006 -7.021 1.00 79.19 113 ILE A C 1
ATOM 955 O O . ILE A 1 113 ? -3.036 0.070 -5.810 1.00 79.19 113 ILE A O 1
ATOM 959 N N . THR A 1 114 ? -3.761 0.398 -7.904 1.00 85.19 114 THR A N 1
ATOM 960 C CA . THR A 1 114 ? -5.033 1.004 -7.512 1.00 85.19 114 THR A CA 1
ATOM 961 C C . THR A 1 114 ? -5.898 -0.003 -6.766 1.00 85.19 114 THR A C 1
ATOM 963 O O . THR A 1 114 ? -6.470 0.330 -5.732 1.00 85.19 114 THR A O 1
ATOM 966 N N . LEU A 1 115 ? -5.938 -1.258 -7.222 1.00 83.81 115 LEU A N 1
ATOM 967 C CA . LEU A 1 115 ? -6.661 -2.325 -6.527 1.00 83.81 115 LEU A CA 1
ATOM 968 C C . LEU A 1 115 ? -6.093 -2.612 -5.132 1.00 83.81 115 LEU A C 1
ATOM 970 O O . LEU A 1 115 ? -6.863 -2.902 -4.222 1.00 83.81 115 LEU A O 1
ATOM 974 N N . ILE A 1 116 ? -4.776 -2.496 -4.937 1.00 81.44 116 ILE A N 1
ATOM 975 C CA . ILE A 1 116 ? -4.152 -2.635 -3.613 1.00 81.44 116 ILE A CA 1
ATOM 976 C C . ILE A 1 116 ? -4.593 -1.492 -2.689 1.00 81.44 116 ILE A C 1
ATOM 978 O O . ILE A 1 116 ? -4.986 -1.752 -1.555 1.00 81.44 116 ILE A O 1
ATOM 982 N N . TYR A 1 117 ? -4.613 -0.243 -3.160 1.00 83.12 117 TYR A N 1
ATOM 983 C CA . TYR A 1 117 ? -5.100 0.876 -2.342 1.00 83.12 117 TYR A CA 1
ATOM 984 C C . TYR A 1 117 ? -6.600 0.779 -2.035 1.00 83.12 117 TYR A C 1
ATOM 986 O O . TYR A 1 117 ? -7.017 1.043 -0.907 1.00 83.12 117 TYR A O 1
ATOM 994 N N . VAL A 1 118 ? -7.410 0.325 -2.995 1.00 86.19 118 VAL A N 1
ATOM 995 C CA . VAL A 1 118 ? -8.829 0.019 -2.755 1.00 86.19 118 VAL A CA 1
ATOM 996 C C . VAL A 1 118 ? -8.971 -1.098 -1.722 1.00 86.19 118 VAL A C 1
ATOM 998 O O . VAL A 1 118 ? -9.813 -0.995 -0.835 1.00 86.19 118 VAL A O 1
ATOM 1001 N N . ALA A 1 119 ? -8.128 -2.132 -1.780 1.00 83.25 119 ALA A N 1
ATOM 1002 C CA . ALA A 1 119 ? -8.122 -3.201 -0.789 1.00 83.25 119 ALA A CA 1
ATOM 1003 C C . ALA A 1 119 ? -7.832 -2.664 0.615 1.00 83.25 119 ALA A C 1
ATOM 1005 O O . ALA A 1 119 ? -8.549 -3.020 1.548 1.00 83.25 119 ALA A O 1
ATOM 1006 N N . ILE A 1 120 ? -6.848 -1.769 0.769 1.00 82.38 120 ILE A N 1
ATOM 1007 C CA . ILE A 1 120 ? -6.567 -1.099 2.047 1.00 82.38 120 ILE A CA 1
ATOM 1008 C C . ILE A 1 120 ? -7.815 -0.359 2.528 1.00 82.38 120 ILE A C 1
ATOM 1010 O O . ILE A 1 120 ? -8.242 -0.573 3.660 1.00 82.38 120 ILE A O 1
ATOM 1014 N N . PHE A 1 121 ? -8.446 0.445 1.673 1.00 85.25 121 PHE A N 1
ATOM 1015 C CA . PHE A 1 121 ? -9.651 1.192 2.033 1.00 85.25 121 PHE A CA 1
ATOM 1016 C C . PHE A 1 121 ? -10.787 0.264 2.490 1.00 85.25 121 PHE A C 1
ATOM 1018 O O . PHE A 1 121 ? -11.277 0.386 3.611 1.00 85.25 121 PHE A O 1
ATOM 1025 N N . VAL A 1 122 ? -11.147 -0.727 1.670 1.00 85.56 122 VAL A N 1
ATOM 1026 C CA . VAL A 1 122 ? -12.218 -1.697 1.956 1.00 85.56 122 VAL A CA 1
ATOM 1027 C C . VAL A 1 122 ? -11.935 -2.493 3.231 1.00 85.56 122 VAL A C 1
ATOM 1029 O O . VAL A 1 122 ? -12.849 -2.726 4.018 1.00 85.56 122 VAL A O 1
ATOM 1032 N N . SER A 1 123 ? -10.674 -2.850 3.487 1.00 83.19 123 SER A N 1
ATOM 1033 C CA . SER A 1 123 ? -10.276 -3.582 4.697 1.00 83.19 123 SER A CA 1
ATOM 1034 C C . SER A 1 123 ? -10.684 -2.857 5.974 1.00 83.19 123 SER A C 1
ATOM 1036 O O . SER A 1 123 ? -11.146 -3.492 6.920 1.00 83.19 123 SER A O 1
ATOM 1038 N N . HIS A 1 124 ? -10.573 -1.529 5.994 1.00 84.00 124 HIS A 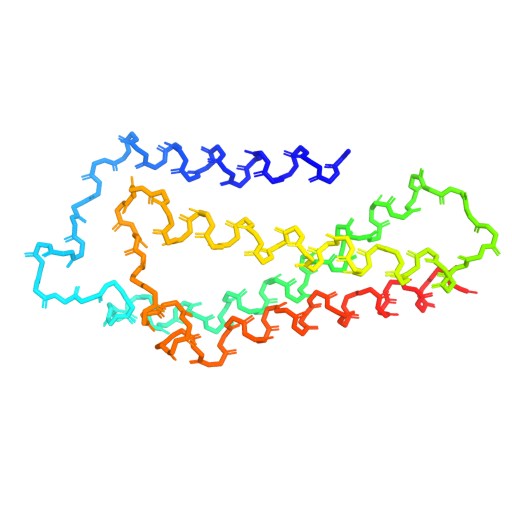N 1
ATOM 1039 C CA . HIS A 1 124 ? -10.958 -0.740 7.156 1.00 84.00 124 HIS A CA 1
ATOM 1040 C C . HIS A 1 124 ? -12.465 -0.666 7.353 1.00 84.00 124 HIS A C 1
ATOM 1042 O O . HIS A 1 124 ? -12.916 -0.734 8.493 1.00 84.00 124 HIS A O 1
ATOM 1048 N N . TYR A 1 125 ? -13.242 -0.624 6.269 1.00 82.88 125 TYR A N 1
ATOM 1049 C CA . TYR A 1 125 ? -14.701 -0.734 6.344 1.00 82.88 125 TYR A CA 1
ATOM 1050 C C . TYR A 1 125 ? -15.153 -2.096 6.863 1.00 82.88 125 TYR A C 1
ATOM 1052 O O . TYR A 1 125 ? -16.022 -2.152 7.729 1.00 82.88 125 TYR A O 1
ATOM 1060 N N . ILE A 1 126 ? -14.536 -3.180 6.382 1.00 83.56 126 ILE A N 1
ATOM 1061 C CA . ILE A 1 126 ? -14.834 -4.540 6.845 1.00 83.56 126 ILE A CA 1
ATOM 1062 C C . ILE A 1 126 ? -14.572 -4.644 8.349 1.00 83.56 126 ILE A C 1
ATOM 1064 O O . ILE A 1 126 ? -15.453 -5.052 9.098 1.00 83.56 126 ILE A O 1
ATOM 1068 N N . VAL A 1 127 ? -13.388 -4.238 8.810 1.00 83.06 127 VAL A N 1
ATOM 1069 C CA . VAL A 1 127 ? -13.032 -4.338 10.232 1.00 83.06 127 VAL A CA 1
ATOM 1070 C C . VAL A 1 127 ? -13.914 -3.448 11.104 1.00 83.06 127 VAL A C 1
ATOM 1072 O O . VAL A 1 127 ? -14.366 -3.897 12.153 1.00 83.06 127 VAL A O 1
ATOM 1075 N N . GLY A 1 128 ? -14.226 -2.229 10.663 1.00 79.75 128 GLY A N 1
ATOM 1076 C CA . GLY A 1 128 ? -15.151 -1.356 11.384 1.00 79.75 128 GLY A CA 1
ATOM 1077 C C . GLY A 1 128 ? -16.555 -1.939 11.529 1.00 79.75 128 GLY A C 1
ATOM 1078 O O . GLY A 1 128 ? -17.166 -1.772 12.577 1.00 79.75 128 GLY A O 1
ATOM 1079 N N . PHE A 1 129 ? -17.042 -2.683 10.530 1.00 80.62 129 PHE A N 1
ATOM 1080 C CA . PHE A 1 129 ? -18.320 -3.394 10.625 1.00 80.62 129 PHE A CA 1
ATOM 1081 C C . PHE A 1 129 ? -18.300 -4.522 11.669 1.00 80.62 129 PHE A C 1
ATOM 1083 O O . PHE A 1 129 ? -19.307 -4.753 12.322 1.00 80.62 129 PHE A O 1
ATOM 1090 N N . PHE A 1 130 ? -17.169 -5.212 11.847 1.00 78.31 130 PHE A N 1
ATOM 1091 C CA . PHE A 1 130 ? -17.032 -6.288 12.842 1.00 78.31 130 PHE A CA 1
ATOM 1092 C C . PHE A 1 130 ? -16.764 -5.798 14.274 1.00 78.31 130 PHE A C 1
ATOM 1094 O O . PHE A 1 130 ? -16.854 -6.597 15.205 1.00 78.31 130 PHE A O 1
ATOM 1101 N N . ILE A 1 131 ? -16.362 -4.536 14.444 1.00 72.50 131 ILE A N 1
ATOM 1102 C CA . ILE A 1 131 ? -16.021 -3.935 15.747 1.00 72.50 131 ILE A CA 1
ATOM 1103 C C . ILE A 1 131 ? -17.123 -2.991 16.248 1.00 72.50 131 ILE A C 1
ATOM 1105 O O . ILE A 1 131 ? -17.165 -2.695 17.441 1.00 72.50 131 ILE A O 1
ATOM 1109 N N . SER A 1 132 ? -18.000 -2.523 15.355 1.00 60.62 132 SER A N 1
ATOM 1110 C CA . SER A 1 132 ? -19.224 -1.793 15.703 1.00 60.62 132 SER A CA 1
ATOM 1111 C C . SER A 1 132 ? -20.303 -2.679 16.296 1.00 60.62 132 SER A C 1
ATOM 1113 O O . SER A 1 132 ? -21.154 -2.069 16.982 1.00 60.62 132 SER A O 1
#

Nearest PDB structures (foldseek):
  7blx-assembly1_L  TM=5.240E-01  e=9.547E+00  Chlamydomonas reinhardtii

Mean predicted aligned error: 10.63 Å

Sequence (132 aa):
MSFLWMLLTYTVLISNKSFGVQNAKQAGTTFLKSPVYVKSRPYQVLYNVLIFPIFLWLYSKGIDTNNIKEFMLNTVIQWTILSIIIDYISWVLIPHKFRLTHKEFYIDYQPYITLIYVAIFVSHYIVGFFIS

Radius of gyration: 16.78 Å; Cα contacts (8 Å, |Δi|>4): 80; chains: 1; bounding box: 42×24×46 Å

pLDDT: mean 70.34, std 14.44, range [36.88, 86.19]

Solvent-accessible surface area (backbone atoms only — not comparable to full-atom values): 7597 Å² total; per-residue (Å²): 113,75,69,60,50,57,48,50,58,48,48,55,61,55,52,52,71,75,52,83,74,77,55,45,75,78,71,83,42,62,60,79,70,36,70,68,49,55,69,44,52,67,56,55,40,54,51,46,48,56,46,46,28,55,52,49,48,59,54,50,75,76,55,93,68,96,49,63,68,60,51,43,53,54,47,45,52,52,52,51,55,50,50,55,52,47,50,45,41,62,36,50,68,41,94,52,91,82,49,34,52,72,60,47,58,72,57,68,38,53,67,52,61,58,50,42,54,50,29,52,52,50,20,44,55,56,40,47,65,77,73,105

Organism: NCBI:txid582475

Secondary structure (DSSP, 8-state):
-HHHHHHHHHHHHHHTTTS-PPPGGGGTS-GGG-HHHHHHHHHHHHHHHHHHHHHHHHHHTT---S-HHHHHHHHHHHHHHHHHHHHHIIIIIS--TTPPPHHIIIIITTTHHHHHHHHHHHHHHHHHHHH-

Foldseek 3Di:
DVVVVLVVVVVVQVVCVVVPDDAPVVVVDQPCPPPVNVVCLVVVLVVLLVPLLVVVLVVVVVDDDPDLPVVLVVQLVVVLVVCVVSCCCSQDVDDDRNHDHPCCVPPVSPPSVVSSNVSNSVSSVVSSVVVD